Protein AF-A0A931QDJ2-F1 (afdb_monomer_lite)

Radius of gyration: 14.37 Å; chains: 1; bounding box: 33×17×47 Å

Sequence (115 aa):
MAILDPIYGTPTCVQLIPQVDRNFAEQLKLTPEQRSIGLLSVDNDDATYTAIDEATKMADVEVVYARSFYAGAKHTSGLLSGEIMAILAGPNPAEVRAGLAAAVDYIKTKAIWYS

Secondary structure (DSSP, 8-state):
--TT-EE---EEEEEEESS--HHHHHHTT--TT--EEEEEEES-HHHHHHHHHHHHHHSS-EEEEEEEPTT-GGG-SSTTTTTEEEEEEESSHHHHHHHHHHHHHHHHHTS-EE-

pLDDT: mean 97.72, std 2.24, range [78.31, 98.94]

Structure (mmCIF, N/CA/C/O backbone):
data_AF-A0A931QDJ2-F1
#
_entry.id   AF-A0A931QDJ2-F1
#
loop_
_atom_site.group_PDB
_atom_site.id
_atom_site.type_symbol
_atom_site.label_atom_id
_atom_site.label_alt_id
_atom_site.label_comp_id
_atom_site.label_asym_id
_atom_site.label_entity_id
_atom_site.label_seq_id
_atom_site.pdbx_PDB_ins_code
_atom_site.Cartn_x
_atom_site.Cartn_y
_atom_site.Cartn_z
_atom_site.occupancy
_atom_site.B_iso_or_equiv
_atom_site.auth_seq_id
_atom_site.auth_comp_id
_atom_site.auth_asym_id
_atom_site.auth_atom_id
_atom_site.pdbx_PDB_model_num
ATOM 1 N N . MET A 1 1 ? 17.115 -2.646 -22.908 1.00 78.31 1 MET A N 1
ATOM 2 C CA . MET A 1 1 ? 15.936 -1.829 -23.228 1.00 78.31 1 MET A CA 1
ATOM 3 C C . MET A 1 1 ? 16.228 -1.029 -24.472 1.00 78.31 1 MET A C 1
ATOM 5 O O . MET A 1 1 ? 17.298 -0.432 -24.554 1.00 78.31 1 MET A O 1
ATOM 9 N N . ALA A 1 2 ? 15.316 -1.079 -25.433 1.00 92.56 2 ALA A N 1
ATOM 10 C CA . ALA A 1 2 ? 15.190 -0.094 -26.492 1.00 92.56 2 ALA A CA 1
ATOM 11 C C . ALA A 1 2 ? 14.591 1.209 -25.930 1.00 92.56 2 ALA A C 1
ATOM 13 O O . ALA A 1 2 ? 14.213 1.277 -24.765 1.00 92.56 2 ALA A O 1
ATOM 14 N N . ILE A 1 3 ? 14.527 2.259 -26.746 1.00 94.88 3 ILE A N 1
ATOM 15 C CA . ILE A 1 3 ? 13.862 3.513 -26.366 1.00 94.88 3 ILE A CA 1
ATOM 16 C C . ILE A 1 3 ? 12.357 3.250 -26.242 1.00 94.88 3 ILE A C 1
ATOM 18 O O . ILE A 1 3 ? 11.768 2.670 -27.152 1.00 94.88 3 ILE A O 1
ATOM 22 N N . LEU A 1 4 ? 11.757 3.707 -25.142 1.00 95.25 4 LEU A N 1
ATOM 23 C CA . LEU A 1 4 ? 10.346 3.540 -24.798 1.00 95.25 4 LEU A CA 1
ATOM 24 C C . LEU A 1 4 ? 9.876 2.084 -24.633 1.00 95.25 4 LEU A C 1
ATOM 26 O O . LEU A 1 4 ? 8.691 1.798 -24.814 1.00 95.25 4 LEU A O 1
ATOM 30 N N . ASP A 1 5 ? 10.766 1.164 -24.251 1.00 97.06 5 ASP A N 1
ATOM 31 C CA . ASP A 1 5 ? 10.320 -0.149 -23.779 1.00 97.06 5 ASP A CA 1
ATOM 32 C C . ASP A 1 5 ? 9.535 0.030 -22.466 1.00 97.06 5 ASP A C 1
ATOM 34 O O . ASP A 1 5 ? 9.987 0.767 -21.582 1.00 97.06 5 ASP A O 1
ATOM 38 N N . PRO A 1 6 ? 8.376 -0.634 -22.304 1.00 96.31 6 PRO A N 1
ATOM 39 C CA . PRO A 1 6 ? 7.584 -0.521 -21.091 1.00 96.31 6 PRO A CA 1
ATOM 40 C C . PRO A 1 6 ? 8.299 -1.172 -19.903 1.00 96.31 6 PRO A C 1
ATOM 42 O O . PRO A 1 6 ? 8.823 -2.285 -19.985 1.00 96.31 6 PRO A O 1
ATOM 45 N N . ILE A 1 7 ? 8.255 -0.484 -18.770 1.00 96.00 7 ILE A N 1
ATOM 46 C CA . ILE A 1 7 ? 8.786 -0.909 -17.482 1.00 96.00 7 ILE A CA 1
ATOM 47 C C . ILE A 1 7 ? 7.598 -1.014 -16.529 1.00 96.00 7 ILE A C 1
ATOM 49 O O . ILE A 1 7 ? 7.010 -0.011 -16.117 1.00 96.00 7 ILE A O 1
ATOM 53 N N . TYR A 1 8 ? 7.228 -2.249 -16.212 1.00 96.38 8 TYR A N 1
ATOM 54 C CA . TYR A 1 8 ? 6.134 -2.558 -15.299 1.00 96.38 8 TYR A CA 1
ATOM 55 C C . TYR A 1 8 ? 6.642 -2.597 -13.862 1.00 96.38 8 TYR A C 1
ATOM 57 O O . TYR A 1 8 ? 7.711 -3.151 -13.607 1.00 96.38 8 TYR A O 1
ATOM 65 N N . GLY A 1 9 ? 5.851 -2.067 -12.930 1.00 97.06 9 GLY A N 1
ATOM 66 C CA . GLY A 1 9 ? 6.097 -2.285 -11.510 1.00 97.06 9 GLY A CA 1
ATOM 67 C C . GLY A 1 9 ? 5.742 -3.716 -11.097 1.00 97.06 9 GLY A C 1
ATOM 68 O O . GLY A 1 9 ? 4.761 -4.307 -11.561 1.00 97.06 9 GLY A O 1
ATOM 69 N N . THR A 1 10 ? 6.521 -4.266 -10.177 1.00 97.88 10 THR A N 1
ATOM 70 C CA . THR A 1 10 ? 6.343 -5.590 -9.591 1.00 97.88 10 THR A CA 1
ATOM 71 C C . THR A 1 10 ? 6.074 -5.450 -8.096 1.00 97.88 10 THR A C 1
ATOM 73 O O . THR A 1 10 ? 6.972 -5.085 -7.334 1.00 97.88 10 THR A O 1
ATOM 76 N N . PRO A 1 11 ? 4.857 -5.777 -7.627 1.00 98.19 11 PRO A N 1
ATOM 77 C CA . PRO A 1 11 ? 4.603 -5.938 -6.202 1.00 98.19 11 PRO A CA 1
ATOM 78 C C . PRO A 1 11 ? 5.487 -7.053 -5.636 1.00 98.19 11 PRO A C 1
ATOM 80 O O . PRO A 1 11 ? 5.405 -8.199 -6.085 1.00 98.19 11 PRO A O 1
ATOM 83 N N . THR A 1 12 ? 6.334 -6.720 -4.666 1.00 98.25 12 THR A N 1
ATOM 84 C CA . THR A 1 12 ? 7.292 -7.648 -4.050 1.00 98.25 12 THR A CA 1
ATOM 85 C C . 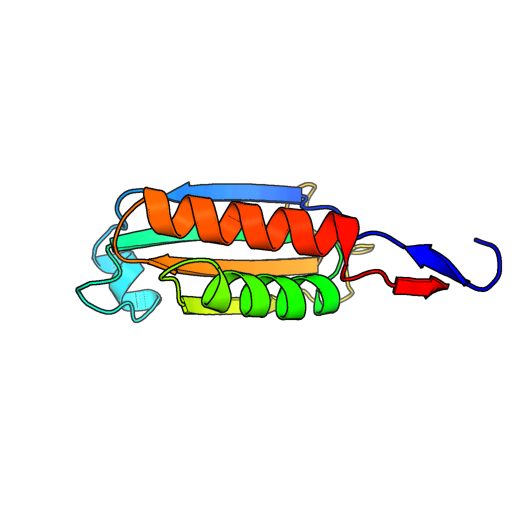THR A 1 12 ? 6.726 -8.290 -2.785 1.00 98.25 12 THR A C 1
ATOM 87 O O . THR A 1 12 ? 7.048 -9.439 -2.489 1.00 98.25 12 THR A O 1
ATOM 90 N N . CYS A 1 13 ? 5.829 -7.604 -2.070 1.00 98.44 13 CYS A N 1
ATOM 91 C CA . CYS A 1 13 ? 5.065 -8.159 -0.954 1.00 98.44 13 CYS A CA 1
ATOM 92 C C . CYS A 1 13 ? 3.667 -7.537 -0.877 1.00 98.44 13 CYS A C 1
ATOM 94 O O . CYS A 1 13 ? 3.494 -6.335 -1.078 1.00 98.44 13 CYS A O 1
ATOM 96 N N . VAL A 1 14 ? 2.673 -8.363 -0.542 1.00 98.62 14 VAL A N 1
ATOM 97 C CA . VAL A 1 14 ? 1.297 -7.940 -0.253 1.00 98.62 14 VAL A CA 1
ATOM 98 C C . VAL A 1 14 ? 0.827 -8.699 0.979 1.00 98.62 14 VAL A C 1
ATOM 100 O O . VAL A 1 14 ? 0.836 -9.930 0.975 1.00 98.62 14 VAL A O 1
ATOM 103 N N . GLN A 1 15 ? 0.416 -7.990 2.029 1.00 98.56 15 GLN A N 1
ATOM 104 C CA . GLN A 1 15 ? -0.047 -8.626 3.261 1.00 98.56 15 GLN A CA 1
ATOM 105 C C . GLN A 1 15 ? -1.232 -7.889 3.879 1.00 98.56 15 GLN A C 1
ATOM 107 O O . GLN A 1 15 ? -1.284 -6.665 3.886 1.00 98.56 15 GLN A O 1
ATOM 112 N N . LEU A 1 16 ? -2.173 -8.645 4.439 1.00 98.69 16 LEU A N 1
ATOM 113 C CA . LEU A 1 16 ? -3.350 -8.120 5.129 1.00 98.69 16 LEU A CA 1
ATOM 114 C C . LEU A 1 16 ? -3.255 -8.420 6.624 1.00 98.69 16 LEU A C 1
ATOM 116 O O . LEU A 1 16 ? -3.033 -9.565 7.016 1.00 98.69 16 LEU A O 1
ATOM 120 N N . ILE A 1 17 ? -3.509 -7.412 7.452 1.00 98.75 17 ILE A N 1
ATOM 121 C CA . ILE A 1 17 ? -3.714 -7.561 8.893 1.00 98.75 17 ILE A CA 1
ATOM 122 C C . ILE A 1 17 ? -5.198 -7.283 9.171 1.00 98.75 17 ILE A C 1
ATOM 124 O O . ILE A 1 17 ? -5.625 -6.127 9.113 1.00 98.75 17 ILE A O 1
ATOM 128 N N . PRO A 1 18 ? -6.008 -8.325 9.454 1.00 98.50 18 PRO A N 1
ATOM 129 C CA . PRO A 1 18 ? -7.450 -8.170 9.633 1.00 98.50 18 PRO A CA 1
ATOM 130 C C . PRO A 1 18 ? -7.828 -7.311 10.836 1.00 98.50 18 PRO A C 1
ATOM 132 O O . PRO A 1 18 ? -8.839 -6.617 10.798 1.00 98.50 18 PRO A O 1
ATOM 135 N N . GLN A 1 19 ? -7.031 -7.364 11.901 1.00 98.38 19 GLN A N 1
ATOM 136 C CA . GLN A 1 19 ? -7.232 -6.530 13.072 1.00 98.38 19 GLN A CA 1
ATOM 137 C C . GLN A 1 19 ? -5.889 -6.076 13.631 1.00 98.38 19 GLN A C 1
ATOM 139 O O . GLN A 1 19 ? -5.078 -6.900 14.053 1.00 98.38 19 GLN A O 1
ATOM 144 N N . VAL A 1 20 ? -5.666 -4.765 13.607 1.00 98.19 20 VAL A N 1
ATOM 145 C CA . VAL A 1 20 ? -4.425 -4.149 14.082 1.00 98.19 20 VAL A CA 1
ATOM 146 C C . VAL A 1 20 ? -4.401 -4.119 15.607 1.00 98.19 20 VAL A C 1
ATOM 148 O O . VAL A 1 20 ? -5.417 -3.863 16.257 1.00 98.19 20 VAL A O 1
ATOM 151 N N . ASP A 1 21 ? -3.232 -4.398 16.182 1.00 98.31 21 ASP A N 1
ATOM 152 C CA . ASP A 1 21 ? -3.004 -4.198 17.609 1.00 98.31 21 ASP A CA 1
ATOM 153 C C . ASP A 1 21 ? -3.152 -2.715 17.981 1.00 98.31 21 ASP A C 1
ATOM 155 O O . ASP A 1 21 ? -2.753 -1.831 17.223 1.00 98.31 21 ASP A O 1
ATOM 159 N N . ARG A 1 22 ? -3.699 -2.431 19.167 1.00 96.31 22 ARG A N 1
ATOM 160 C CA . ARG A 1 22 ? -4.011 -1.056 19.586 1.00 96.31 22 ARG A CA 1
ATOM 161 C C . ARG A 1 22 ? -2.776 -0.162 19.627 1.00 96.31 22 ARG A C 1
ATOM 163 O O . ARG A 1 22 ? -2.827 0.953 19.120 1.00 96.31 22 ARG A O 1
ATOM 170 N N . ASN A 1 23 ? -1.661 -0.668 20.152 1.00 98.06 23 ASN A N 1
ATOM 171 C CA . ASN A 1 23 ? -0.443 0.129 20.273 1.00 98.06 23 ASN A CA 1
ATOM 172 C C . ASN A 1 23 ? 0.115 0.473 18.889 1.00 98.06 23 ASN A C 1
ATOM 174 O O . ASN A 1 23 ? 0.628 1.569 18.680 1.00 98.06 23 ASN A O 1
ATOM 178 N N . PHE A 1 24 ? 0.007 -0.447 17.927 1.00 98.00 24 PHE A N 1
ATOM 179 C CA . PHE A 1 24 ? 0.471 -0.187 16.567 1.00 98.00 24 PHE A CA 1
ATOM 180 C C . PHE A 1 24 ? -0.468 0.755 15.801 1.00 98.00 24 PHE A C 1
ATOM 182 O O . PHE A 1 24 ? 0.008 1.640 15.090 1.00 98.00 24 PHE A O 1
ATOM 189 N N . ALA A 1 25 ? -1.784 0.631 16.001 1.00 98.31 25 ALA A N 1
ATOM 190 C CA . ALA A 1 25 ? -2.772 1.556 15.450 1.00 98.31 25 ALA A CA 1
ATOM 191 C C . ALA A 1 25 ? -2.527 3.005 15.914 1.00 98.31 25 ALA A C 1
ATOM 193 O O . ALA A 1 25 ? -2.586 3.927 15.103 1.00 98.31 25 ALA A O 1
ATOM 194 N N . GLU A 1 26 ? -2.166 3.206 17.186 1.00 97.88 26 GLU A N 1
ATOM 195 C CA . GLU A 1 26 ? -1.802 4.523 17.725 1.00 97.88 26 GLU A CA 1
ATOM 196 C C . GLU A 1 26 ? -0.557 5.114 17.045 1.00 97.88 26 GLU A C 1
ATOM 198 O O . GLU A 1 26 ? -0.549 6.294 16.695 1.00 97.88 26 GLU A O 1
ATOM 203 N N . GLN A 1 27 ? 0.480 4.303 16.796 1.00 98.12 27 GLN A N 1
ATOM 204 C CA . GLN A 1 27 ? 1.689 4.762 16.093 1.00 98.12 27 GLN A CA 1
ATOM 205 C C . GLN A 1 27 ? 1.399 5.174 14.644 1.00 98.12 27 GLN A C 1
ATOM 207 O O . GLN A 1 27 ? 1.974 6.143 14.147 1.00 98.12 27 GLN A O 1
ATOM 212 N N . LEU A 1 28 ? 0.488 4.458 13.982 1.00 97.94 28 LEU A N 1
ATOM 213 C CA . LEU A 1 28 ? 0.006 4.782 12.638 1.00 97.94 28 LEU A CA 1
ATOM 214 C C . LEU A 1 28 ? -1.053 5.896 12.626 1.00 97.94 28 LEU A C 1
ATOM 216 O O . LEU A 1 28 ? -1.438 6.341 11.549 1.00 97.94 28 LEU A O 1
ATOM 220 N N . LYS A 1 29 ? -1.491 6.371 13.802 1.00 98.25 29 LYS A N 1
ATOM 221 C CA . LYS A 1 29 ? -2.539 7.390 13.978 1.00 98.25 29 LYS A CA 1
ATOM 222 C C . LYS A 1 29 ? -3.859 7.012 13.298 1.00 98.25 29 LYS A C 1
ATOM 224 O O . LYS A 1 29 ? -4.528 7.875 12.734 1.00 98.25 29 LYS A O 1
ATOM 229 N N . LEU A 1 30 ? -4.215 5.729 13.353 1.00 98.50 30 LEU A N 1
ATOM 230 C CA . LEU A 1 30 ? -5.458 5.228 12.771 1.00 98.50 30 LEU A CA 1
ATOM 231 C C . LEU A 1 30 ? -6.675 5.805 13.499 1.00 98.50 30 LEU A C 1
ATOM 233 O O . LEU A 1 30 ? -6.651 6.008 14.718 1.00 98.50 30 LEU A O 1
ATOM 237 N N . THR A 1 31 ? -7.760 6.021 12.760 1.00 98.12 31 THR A N 1
ATOM 238 C CA . THR A 1 31 ? -9.060 6.325 13.367 1.00 98.12 31 THR A CA 1
ATOM 239 C C . THR A 1 31 ? -9.643 5.082 14.059 1.00 98.12 31 THR A C 1
ATOM 241 O O . THR A 1 31 ? -9.243 3.954 13.752 1.00 98.12 31 THR A O 1
ATOM 244 N N . PRO A 1 32 ? -10.607 5.233 14.988 1.00 97.06 32 PRO A N 1
ATOM 245 C CA . PRO A 1 32 ? -11.282 4.090 15.613 1.00 97.06 32 PRO A CA 1
ATOM 246 C C . PRO A 1 32 ? -11.960 3.141 14.613 1.00 97.06 32 PRO A C 1
ATOM 248 O O . PRO A 1 32 ? -12.104 1.945 14.884 1.00 97.06 32 PRO A O 1
ATOM 251 N N . GLU A 1 33 ? -12.379 3.668 13.464 1.00 97.44 33 GLU A N 1
ATOM 252 C CA . GLU A 1 33 ? -13.018 2.921 12.388 1.00 97.44 33 GLU A CA 1
ATOM 253 C C . GLU A 1 33 ? -11.997 2.102 11.590 1.00 97.44 33 GLU A C 1
ATOM 255 O O . GLU A 1 33 ? -12.326 1.004 11.158 1.00 97.44 33 GLU A O 1
ATOM 260 N N . GLN A 1 34 ? -10.751 2.565 11.453 1.00 98.44 34 GLN A N 1
ATOM 261 C CA . GLN A 1 34 ? -9.673 1.911 10.702 1.00 98.44 34 GLN A CA 1
ATOM 262 C C . GLN A 1 34 ? -9.085 0.702 11.449 1.00 98.44 34 GLN A C 1
ATOM 264 O O . GLN A 1 34 ? -8.024 0.754 12.072 1.00 98.44 34 GLN A O 1
ATOM 269 N N . ARG A 1 35 ? -9.789 -0.431 11.386 1.00 98.12 35 ARG A N 1
ATOM 270 C CA . ARG A 1 35 ? -9.440 -1.647 12.142 1.00 98.12 35 ARG A CA 1
ATOM 271 C C . ARG A 1 35 ? -8.518 -2.605 11.401 1.00 98.12 35 ARG A C 1
ATOM 273 O O . ARG A 1 35 ? -7.844 -3.407 12.053 1.00 98.12 35 ARG A O 1
ATOM 280 N N . SER A 1 36 ? -8.505 -2.556 10.074 1.00 98.88 36 SER A N 1
ATOM 281 C CA . SER A 1 36 ? -7.716 -3.443 9.218 1.00 98.88 36 SER A CA 1
ATOM 282 C C . SER A 1 36 ? -6.695 -2.634 8.426 1.00 98.88 36 SER A C 1
ATOM 284 O O . SER A 1 36 ? -6.992 -1.514 8.015 1.00 98.88 36 SER A O 1
ATOM 286 N N . ILE A 1 37 ? -5.518 -3.212 8.167 1.00 98.88 37 ILE A N 1
ATOM 287 C CA . ILE A 1 37 ? -4.502 -2.586 7.306 1.00 98.88 37 ILE A CA 1
ATOM 288 C C . ILE A 1 37 ? -3.943 -3.548 6.265 1.00 98.88 37 ILE A C 1
ATOM 290 O O . ILE A 1 37 ? -3.869 -4.760 6.482 1.00 98.88 37 ILE A O 1
ATOM 294 N N . GLY A 1 38 ? -3.545 -2.986 5.131 1.00 98.88 38 GLY A N 1
ATOM 295 C CA . GLY A 1 38 ? -2.936 -3.668 4.004 1.00 98.88 38 GLY A CA 1
ATOM 296 C C . GLY A 1 38 ? -1.547 -3.112 3.754 1.00 98.88 38 GLY A C 1
ATOM 297 O O . GLY A 1 38 ? -1.392 -1.910 3.582 1.00 98.88 38 GLY A O 1
ATOM 298 N N . LEU A 1 39 ? -0.551 -3.986 3.740 1.00 98.81 39 LEU A N 1
ATOM 299 C CA . LEU A 1 39 ? 0.852 -3.680 3.496 1.00 98.81 39 LEU A CA 1
ATOM 300 C C . LEU A 1 39 ? 1.175 -4.004 2.038 1.00 98.81 39 LEU A C 1
ATOM 302 O O . LEU A 1 39 ? 0.869 -5.107 1.573 1.00 98.81 39 LEU A O 1
ATOM 306 N N . LEU A 1 40 ? 1.820 -3.071 1.346 1.00 98.75 40 LEU A N 1
ATOM 307 C CA . LEU A 1 40 ? 2.247 -3.223 -0.041 1.00 98.75 40 LEU A CA 1
ATOM 308 C C . LEU A 1 40 ? 3.679 -2.709 -0.198 1.00 98.75 40 LEU A C 1
ATOM 310 O O . LEU A 1 40 ? 3.974 -1.579 0.189 1.00 98.75 40 LEU A O 1
ATOM 314 N N . SER A 1 41 ? 4.550 -3.519 -0.790 1.00 98.69 41 SER A N 1
ATOM 315 C CA . SER A 1 41 ? 5.867 -3.087 -1.262 1.00 98.69 41 SER A CA 1
ATOM 316 C C . SER A 1 41 ? 6.058 -3.424 -2.735 1.00 98.69 41 SER A C 1
ATOM 318 O O . SER A 1 41 ? 5.512 -4.409 -3.242 1.00 98.69 41 SER A O 1
ATOM 320 N N . VAL A 1 42 ? 6.786 -2.559 -3.440 1.00 98.56 42 VAL A N 1
ATOM 321 C CA . VAL A 1 42 ? 6.886 -2.559 -4.909 1.00 98.56 42 VAL A CA 1
ATOM 322 C C . VAL A 1 42 ? 8.267 -2.045 -5.315 1.00 98.56 42 VAL A C 1
ATOM 324 O O . VAL A 1 42 ? 8.896 -1.289 -4.577 1.00 98.56 42 VAL A O 1
ATOM 327 N N . ASP A 1 43 ? 8.754 -2.464 -6.476 1.00 98.12 43 ASP A N 1
ATOM 328 C CA . ASP A 1 43 ? 10.017 -2.020 -7.085 1.00 98.12 43 ASP A CA 1
ATOM 329 C C . ASP A 1 43 ? 9.916 -0.717 -7.907 1.00 98.12 43 ASP A C 1
ATOM 331 O O . ASP A 1 43 ? 10.887 -0.349 -8.564 1.00 98.12 43 ASP A O 1
ATOM 335 N N . ASN A 1 44 ? 8.768 -0.031 -7.864 1.00 98.06 44 ASN A N 1
ATOM 336 C CA . ASN A 1 44 ? 8.545 1.267 -8.496 1.00 98.06 44 ASN A CA 1
ATOM 337 C C . ASN A 1 44 ? 7.702 2.163 -7.578 1.00 98.06 44 ASN A C 1
ATOM 339 O O . ASN A 1 44 ? 6.533 1.858 -7.312 1.00 98.06 44 ASN A O 1
ATOM 343 N N . ASP A 1 45 ? 8.279 3.246 -7.070 1.00 98.12 45 ASP A N 1
ATOM 344 C CA . ASP A 1 45 ? 7.628 4.089 -6.068 1.00 98.12 45 ASP A CA 1
ATOM 345 C C . ASP A 1 45 ? 6.527 5.000 -6.629 1.00 98.12 45 ASP A C 1
ATOM 347 O O . ASP A 1 45 ? 5.396 4.958 -6.140 1.00 98.12 45 ASP A O 1
ATOM 351 N N . ASP A 1 46 ? 6.792 5.748 -7.695 1.00 98.25 46 ASP A N 1
ATOM 352 C CA . ASP A 1 46 ? 5.817 6.643 -8.335 1.00 98.25 46 ASP A CA 1
ATOM 353 C C . ASP A 1 46 ? 4.592 5.897 -8.891 1.00 98.25 46 ASP A C 1
ATOM 355 O O . ASP A 1 46 ? 3.444 6.348 -8.751 1.00 98.25 46 ASP A O 1
ATOM 359 N N . ALA A 1 47 ? 4.803 4.706 -9.463 1.00 98.12 47 ALA A N 1
ATOM 360 C CA . ALA A 1 47 ? 3.701 3.838 -9.870 1.00 98.12 47 ALA A CA 1
ATOM 361 C C . ALA A 1 47 ? 2.849 3.419 -8.666 1.00 98.12 47 ALA A C 1
ATOM 363 O O . ALA A 1 47 ? 1.621 3.367 -8.759 1.00 98.12 47 ALA A O 1
ATOM 364 N N . THR A 1 48 ? 3.488 3.173 -7.522 1.00 98.62 48 THR A N 1
ATOM 365 C CA . THR A 1 48 ? 2.801 2.789 -6.288 1.00 98.62 48 THR A CA 1
ATOM 366 C C . THR A 1 48 ? 2.013 3.946 -5.697 1.00 98.62 48 THR A C 1
ATOM 368 O O . THR A 1 48 ? 0.864 3.7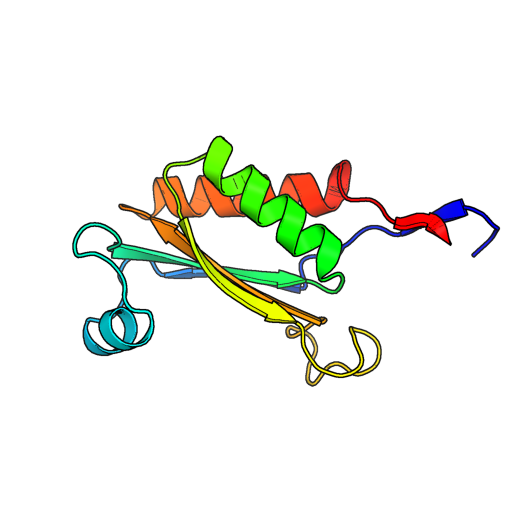24 -5.333 1.00 98.62 48 THR A O 1
ATOM 371 N N . TYR A 1 49 ? 2.553 5.172 -5.648 1.00 98.69 49 TYR A N 1
ATOM 372 C CA . TYR A 1 49 ? 1.803 6.347 -5.178 1.00 98.69 49 TYR A CA 1
ATOM 373 C C . TYR A 1 49 ? 0.524 6.565 -5.994 1.00 98.69 49 TYR A C 1
ATOM 375 O O . TYR A 1 49 ? -0.543 6.795 -5.428 1.00 98.69 49 TYR A O 1
ATOM 383 N N . THR A 1 50 ? 0.610 6.420 -7.318 1.00 98.56 50 THR A N 1
ATOM 384 C CA . THR A 1 50 ? -0.565 6.540 -8.194 1.00 98.56 50 THR A CA 1
ATOM 385 C C . THR A 1 50 ? -1.561 5.400 -7.960 1.00 98.56 50 THR A C 1
ATOM 387 O O . THR A 1 50 ? -2.770 5.608 -7.935 1.00 98.56 50 THR A O 1
ATOM 390 N N . ALA A 1 51 ? -1.067 4.180 -7.758 1.00 98.75 51 ALA A N 1
ATOM 391 C CA . ALA A 1 51 ? -1.909 3.009 -7.551 1.00 98.75 51 ALA A CA 1
ATOM 392 C C . ALA A 1 51 ? -2.628 2.993 -6.195 1.00 98.75 51 ALA A C 1
ATOM 394 O O . ALA A 1 51 ? -3.759 2.520 -6.104 1.00 98.75 51 ALA A O 1
ATOM 395 N N . ILE A 1 52 ? -1.993 3.494 -5.136 1.00 98.75 52 ILE A N 1
ATOM 396 C CA . ILE A 1 52 ? -2.635 3.598 -3.821 1.00 98.75 52 ILE A CA 1
ATOM 397 C C . ILE A 1 52 ? -3.620 4.768 -3.763 1.00 98.75 52 ILE A C 1
ATOM 399 O O . ILE A 1 52 ? -4.607 4.653 -3.047 1.00 98.75 52 ILE A O 1
ATOM 403 N N . ASP A 1 53 ? -3.423 5.832 -4.553 1.00 98.81 53 ASP A N 1
ATOM 404 C CA . ASP A 1 53 ? -4.476 6.826 -4.814 1.00 98.81 53 ASP A CA 1
ATOM 405 C C . ASP A 1 53 ? -5.671 6.177 -5.524 1.00 98.81 53 ASP A C 1
ATOM 407 O O . ASP A 1 53 ? -6.810 6.333 -5.084 1.00 98.81 53 ASP A O 1
ATOM 411 N N . GLU A 1 54 ? -5.419 5.365 -6.561 1.00 98.81 54 GLU A N 1
ATOM 412 C CA . GLU A 1 54 ? -6.472 4.597 -7.230 1.00 98.81 54 GLU A CA 1
ATOM 413 C C . GLU A 1 54 ? -7.259 3.725 -6.250 1.00 98.81 54 GLU A C 1
ATOM 415 O O . GLU A 1 54 ? -8.489 3.738 -6.263 1.00 98.81 54 GLU A O 1
ATOM 420 N N . ALA A 1 55 ? -6.567 3.035 -5.343 1.00 98.88 55 ALA A N 1
ATOM 421 C CA . ALA A 1 55 ? -7.204 2.202 -4.331 1.00 98.88 55 ALA A CA 1
ATOM 422 C C . ALA A 1 55 ? -8.236 2.965 -3.479 1.00 98.88 55 ALA A C 1
ATOM 424 O O . ALA A 1 55 ? -9.293 2.402 -3.203 1.00 98.88 55 ALA A O 1
ATOM 425 N N . THR A 1 56 ? -7.986 4.237 -3.134 1.00 98.81 56 THR A N 1
ATOM 426 C CA . THR A 1 56 ? -8.931 5.065 -2.346 1.00 98.81 56 THR A CA 1
ATOM 427 C C . THR A 1 56 ? -10.231 5.400 -3.083 1.00 98.81 56 THR A C 1
ATOM 429 O O . THR A 1 56 ? -11.228 5.754 -2.461 1.00 98.81 56 THR A O 1
ATOM 432 N N . LYS A 1 57 ? -10.249 5.281 -4.416 1.00 98.75 57 LYS A N 1
ATOM 433 C CA . LYS A 1 57 ? -11.457 5.468 -5.240 1.00 98.75 57 LYS A CA 1
ATOM 434 C C . LYS A 1 57 ? -12.221 4.162 -5.444 1.00 98.75 57 LYS A C 1
ATOM 436 O O . LYS A 1 57 ? -13.410 4.190 -5.753 1.00 98.75 57 LYS A O 1
ATOM 441 N N . MET A 1 58 ? -11.537 3.029 -5.295 1.00 98.69 58 MET A N 1
ATOM 442 C CA . MET A 1 58 ? -12.071 1.698 -5.592 1.00 98.69 58 MET A CA 1
ATOM 443 C C . MET A 1 58 ? -12.551 0.939 -4.351 1.00 98.69 58 MET A C 1
ATOM 445 O O . MET A 1 58 ? -13.292 -0.034 -4.495 1.00 98.69 58 MET A O 1
ATOM 449 N N . ALA A 1 59 ? -12.135 1.359 -3.156 1.00 98.75 59 ALA A N 1
ATOM 450 C CA . ALA A 1 59 ? -12.519 0.768 -1.879 1.00 98.75 59 ALA A CA 1
ATOM 451 C C . ALA A 1 59 ? -12.549 1.831 -0.771 1.00 98.75 59 ALA A C 1
ATOM 453 O O . ALA A 1 59 ? -11.908 2.874 -0.895 1.00 98.75 59 ALA A O 1
ATOM 454 N N . ASP A 1 60 ? -13.251 1.543 0.326 1.00 98.69 60 ASP A N 1
ATOM 455 C CA . ASP A 1 60 ? -13.290 2.388 1.525 1.00 98.69 60 ASP A CA 1
ATOM 456 C C . ASP A 1 60 ? -11.986 2.232 2.327 1.00 98.69 60 ASP A C 1
ATOM 458 O O . ASP A 1 60 ? -11.898 1.506 3.325 1.00 98.69 60 ASP A O 1
ATOM 462 N N . VAL A 1 61 ? -10.920 2.839 1.802 1.00 98.88 61 VAL A N 1
ATOM 463 C CA . VAL A 1 61 ? -9.569 2.798 2.364 1.00 98.88 61 VAL A CA 1
ATOM 464 C C . VAL A 1 61 ? -8.884 4.156 2.275 1.00 98.88 61 VAL A C 1
ATOM 466 O O . VAL A 1 61 ? -9.077 4.915 1.329 1.00 98.88 61 VAL A O 1
ATOM 469 N N . GLU A 1 62 ? -7.992 4.418 3.223 1.00 98.81 62 GLU A N 1
ATOM 470 C CA . GLU A 1 62 ? -7.111 5.584 3.224 1.00 98.81 62 GLU A CA 1
ATOM 471 C C . GLU A 1 62 ? -5.642 5.159 3.235 1.00 98.81 62 GLU A C 1
ATOM 473 O O . GLU A 1 62 ? -5.270 4.124 3.795 1.00 98.81 62 GLU A O 1
ATOM 478 N N . VAL A 1 63 ? -4.780 5.985 2.642 1.00 98.81 63 VAL A N 1
ATOM 479 C CA . VAL A 1 63 ? -3.326 5.801 2.704 1.00 98.81 63 VAL A CA 1
ATOM 480 C C . VAL A 1 63 ? -2.809 6.379 4.020 1.00 98.81 63 VAL A C 1
ATOM 482 O O . VAL A 1 63 ? -2.718 7.594 4.180 1.00 98.81 63 VAL A O 1
ATOM 485 N N . VAL A 1 64 ? -2.423 5.514 4.956 1.00 98.69 64 VAL A N 1
ATOM 486 C CA . VAL A 1 64 ? -1.938 5.926 6.291 1.00 98.69 64 VAL A CA 1
ATOM 487 C C . VAL A 1 64 ? -0.413 5.975 6.386 1.00 98.69 64 VAL A C 1
ATOM 489 O O . VAL A 1 64 ? 0.151 6.585 7.293 1.00 98.69 64 VAL A O 1
ATOM 492 N N . TYR A 1 65 ? 0.281 5.359 5.429 1.00 98.75 65 TYR A N 1
ATOM 493 C CA . TYR A 1 65 ? 1.730 5.444 5.291 1.00 98.75 65 TYR A CA 1
ATOM 494 C C . TYR A 1 65 ? 2.131 5.202 3.839 1.00 98.75 65 TYR A C 1
ATOM 496 O O . TYR A 1 65 ? 1.635 4.271 3.213 1.00 98.75 65 TYR A O 1
ATOM 504 N N . ALA A 1 66 ? 3.056 6.002 3.315 1.00 98.50 66 ALA A N 1
ATOM 505 C CA . ALA A 1 66 ? 3.711 5.741 2.038 1.00 98.50 66 ALA A CA 1
ATOM 506 C C . ALA A 1 66 ? 5.083 6.426 2.020 1.00 98.50 66 ALA A C 1
ATOM 508 O O . ALA A 1 66 ? 5.185 7.647 2.205 1.00 98.50 66 ALA A O 1
ATOM 509 N N . ARG A 1 67 ? 6.148 5.631 1.879 1.00 98.56 67 ARG A N 1
ATOM 510 C CA . ARG A 1 67 ? 7.532 6.119 1.860 1.00 98.56 67 ARG A CA 1
ATOM 511 C C . ARG A 1 67 ? 8.396 5.293 0.920 1.00 98.56 67 ARG A C 1
ATOM 513 O O . ARG A 1 67 ? 8.476 4.072 1.064 1.00 98.56 67 ARG A O 1
ATOM 520 N N . SER A 1 68 ? 9.090 5.993 0.031 1.00 98.44 68 SER A N 1
ATOM 521 C CA . SER A 1 68 ? 10.150 5.433 -0.801 1.00 98.44 68 SER A CA 1
ATOM 522 C C . SER A 1 68 ? 11.398 5.113 0.029 1.00 98.44 68 SER A C 1
ATOM 524 O O . SER A 1 68 ? 11.641 5.697 1.092 1.00 98.44 68 SER A O 1
ATOM 526 N N . PHE A 1 69 ? 12.212 4.194 -0.471 1.00 98.19 69 PHE A N 1
ATOM 527 C CA . PHE A 1 69 ? 13.488 3.792 0.099 1.00 98.19 69 PHE A CA 1
ATOM 528 C C . PHE A 1 69 ? 14.646 4.469 -0.629 1.00 98.19 69 PHE A C 1
ATOM 530 O O . PHE A 1 69 ? 14.595 4.754 -1.824 1.00 98.19 69 PHE A O 1
ATOM 537 N N . TYR A 1 70 ? 15.724 4.728 0.106 1.00 97.81 70 TYR A N 1
ATOM 538 C CA . TYR A 1 70 ? 16.899 5.376 -0.460 1.00 97.81 70 TYR A CA 1
ATOM 539 C C . TYR A 1 70 ? 17.550 4.516 -1.549 1.00 97.81 70 TYR A C 1
ATOM 541 O O . TYR A 1 70 ? 17.726 3.314 -1.377 1.00 97.81 70 TYR A O 1
ATOM 549 N N . ALA A 1 71 ? 17.965 5.181 -2.630 1.00 97.56 71 ALA A N 1
ATOM 550 C CA . ALA A 1 71 ? 18.676 4.611 -3.776 1.00 97.56 71 ALA A CA 1
ATOM 551 C C . ALA A 1 71 ? 17.878 3.633 -4.669 1.00 97.56 71 ALA A C 1
ATOM 553 O O . ALA A 1 71 ? 18.451 3.073 -5.599 1.00 97.56 71 ALA A O 1
ATOM 554 N N . GLY A 1 72 ? 16.566 3.482 -4.476 1.00 96.31 72 GLY A N 1
ATOM 555 C CA . GLY A 1 72 ? 15.710 2.747 -5.414 1.00 96.31 72 GLY A CA 1
ATOM 556 C C . GLY A 1 72 ? 15.923 1.224 -5.436 1.00 96.31 72 GLY A C 1
ATOM 557 O O . GLY A 1 72 ? 16.728 0.654 -4.694 1.00 96.31 72 GLY A O 1
ATOM 558 N N . ALA A 1 73 ? 15.200 0.536 -6.318 1.00 96.44 73 ALA A N 1
ATOM 559 C CA . ALA A 1 73 ? 14.976 -0.910 -6.245 1.00 96.44 73 ALA A CA 1
ATOM 560 C C . ALA A 1 73 ? 16.230 -1.738 -6.551 1.00 96.44 73 ALA A C 1
ATOM 562 O O . ALA A 1 73 ? 16.359 -2.879 -6.107 1.00 96.44 73 ALA A O 1
ATOM 563 N N . LYS A 1 74 ? 17.204 -1.148 -7.255 1.00 95.50 74 LYS A N 1
ATOM 564 C CA . LYS A 1 74 ? 18.514 -1.770 -7.520 1.00 95.50 74 LYS A CA 1
ATOM 565 C C . LYS A 1 74 ? 19.408 -1.846 -6.278 1.00 95.50 74 LYS A C 1
ATOM 567 O O . LYS A 1 74 ? 20.390 -2.584 -6.292 1.00 95.50 74 LYS A O 1
ATOM 572 N N . HIS A 1 75 ? 19.072 -1.111 -5.218 1.00 96.88 75 HIS A N 1
ATOM 573 C CA . HIS A 1 75 ? 19.822 -1.040 -3.962 1.00 96.88 75 HIS A CA 1
ATOM 574 C C . HIS A 1 75 ? 18.975 -1.493 -2.764 1.00 96.88 75 HIS A C 1
ATOM 576 O O . HIS A 1 75 ? 19.125 -1.009 -1.644 1.00 96.88 75 HIS A O 1
ATOM 582 N N . THR A 1 76 ? 18.075 -2.443 -3.013 1.00 95.50 76 THR A N 1
ATOM 583 C CA . THR A 1 76 ? 17.114 -2.928 -2.027 1.00 95.50 76 THR A CA 1
ATOM 584 C C . THR A 1 76 ? 17.773 -3.661 -0.849 1.00 95.50 76 THR A C 1
ATOM 586 O O . THR A 1 76 ? 18.756 -4.387 -1.008 1.00 95.50 76 THR A O 1
ATOM 589 N N . SER A 1 77 ? 17.209 -3.503 0.353 1.00 93.88 77 SER A N 1
ATOM 590 C CA . SER A 1 77 ? 17.696 -4.146 1.586 1.00 93.88 77 SER A CA 1
ATOM 591 C C . SER A 1 77 ? 17.334 -5.633 1.698 1.00 93.88 77 SER A C 1
ATOM 593 O O . SER A 1 77 ? 17.836 -6.325 2.583 1.00 93.88 77 SER A O 1
ATOM 595 N N . GLY A 1 78 ? 16.468 -6.137 0.817 1.00 94.56 78 GLY A N 1
ATOM 596 C CA . GLY A 1 78 ? 16.048 -7.532 0.787 1.00 94.56 78 GLY A CA 1
ATOM 597 C C . GLY A 1 78 ? 15.019 -7.804 -0.308 1.00 94.56 78 GLY A C 1
ATOM 598 O O . GLY A 1 78 ? 14.452 -6.884 -0.889 1.00 94.56 78 GLY A O 1
ATOM 599 N N . LEU A 1 79 ? 14.749 -9.087 -0.563 1.00 95.31 79 LEU A N 1
ATOM 600 C CA . LEU A 1 79 ? 13.907 -9.538 -1.683 1.00 95.31 79 LEU A CA 1
ATOM 601 C C . LEU A 1 79 ? 12.480 -8.963 -1.681 1.00 95.31 79 LEU A C 1
ATOM 603 O O . LEU A 1 79 ? 11.868 -8.854 -2.736 1.00 95.31 79 LEU A O 1
ATOM 607 N N . LEU A 1 80 ? 11.951 -8.614 -0.506 1.00 97.38 80 LEU A N 1
ATOM 608 C CA . LEU A 1 80 ? 10.576 -8.133 -0.331 1.00 97.38 80 LEU A CA 1
ATOM 609 C C . LEU A 1 80 ? 10.477 -6.612 -0.186 1.00 97.38 80 LEU A C 1
ATOM 611 O O . LEU A 1 80 ? 9.373 -6.088 -0.090 1.00 97.38 80 LEU A O 1
ATOM 615 N N . SER A 1 81 ? 11.600 -5.898 -0.121 1.00 96.31 81 SER A N 1
ATOM 616 C CA . SER A 1 81 ? 11.576 -4.460 0.146 1.00 96.31 81 SER A CA 1
ATOM 617 C C . SER A 1 81 ? 11.183 -3.674 -1.109 1.00 96.31 81 SER A C 1
ATOM 619 O O . SER A 1 81 ? 10.368 -2.764 -1.022 1.00 96.31 81 SER A O 1
ATOM 621 N N . GLY A 1 82 ? 11.716 -4.024 -2.285 1.00 97.19 82 GLY A N 1
ATOM 622 C CA . GLY A 1 82 ? 11.563 -3.172 -3.470 1.00 97.19 82 GLY A CA 1
ATOM 623 C C . GLY A 1 82 ? 12.194 -1.797 -3.222 1.00 97.19 82 GLY A C 1
ATOM 624 O O . GLY A 1 82 ? 13.317 -1.733 -2.709 1.00 97.19 82 GLY A O 1
ATOM 625 N N . GLU A 1 83 ? 11.468 -0.724 -3.536 1.00 98.25 83 GLU A N 1
ATOM 626 C CA . GLU A 1 83 ? 11.866 0.668 -3.279 1.00 98.25 83 GLU A CA 1
ATOM 627 C C . GLU A 1 83 ? 10.797 1.544 -2.620 1.00 98.25 83 GLU A C 1
ATOM 629 O O . GLU A 1 83 ? 11.023 2.734 -2.433 1.00 98.25 83 GLU A O 1
ATOM 634 N N . ILE A 1 84 ? 9.655 0.983 -2.232 1.00 98.56 84 ILE A N 1
ATOM 635 C CA . ILE A 1 84 ? 8.607 1.700 -1.501 1.00 98.56 84 ILE A CA 1
ATOM 636 C C . ILE A 1 84 ? 7.843 0.745 -0.592 1.00 98.56 84 ILE A C 1
ATOM 638 O O . ILE A 1 84 ? 7.651 -0.427 -0.920 1.00 98.56 84 ILE A O 1
ATOM 642 N N . MET A 1 85 ? 7.355 1.273 0.530 1.00 98.44 85 MET A N 1
ATOM 643 C CA . MET A 1 85 ? 6.311 0.644 1.331 1.00 98.44 85 MET A CA 1
ATOM 644 C C . MET A 1 85 ? 5.118 1.584 1.485 1.00 98.44 85 MET A C 1
ATOM 646 O O . MET A 1 85 ? 5.279 2.748 1.862 1.00 98.44 85 MET A O 1
ATOM 650 N N . ALA A 1 86 ? 3.925 1.045 1.249 1.00 98.81 86 ALA A N 1
ATOM 651 C CA . ALA A 1 86 ? 2.648 1.699 1.469 1.00 98.81 86 ALA A CA 1
ATOM 652 C C . ALA A 1 86 ? 1.763 0.882 2.421 1.00 98.81 86 ALA A C 1
ATOM 654 O O . ALA A 1 86 ? 1.827 -0.350 2.460 1.00 98.81 86 ALA A O 1
ATOM 655 N N . ILE A 1 87 ? 0.935 1.588 3.191 1.00 98.88 87 ILE A N 1
ATOM 656 C CA . ILE A 1 87 ? -0.055 1.016 4.098 1.00 98.88 87 ILE A CA 1
ATOM 657 C C . ILE A 1 87 ? -1.410 1.655 3.811 1.00 98.88 87 ILE A C 1
ATOM 659 O O . ILE A 1 87 ? -1.570 2.870 3.944 1.00 98.88 87 ILE A O 1
ATOM 663 N N . LEU A 1 88 ? -2.376 0.815 3.447 1.00 98.94 88 LEU A N 1
ATOM 664 C CA . LEU A 1 88 ? -3.791 1.165 3.343 1.00 98.94 88 LEU A CA 1
ATOM 665 C C . LEU A 1 88 ? -4.494 0.789 4.645 1.00 98.94 88 LEU A C 1
ATOM 667 O O . LEU A 1 88 ? -4.256 -0.304 5.155 1.00 98.94 88 LEU A O 1
ATOM 671 N N . ALA A 1 89 ? -5.371 1.639 5.165 1.00 98.88 89 ALA A N 1
ATOM 672 C CA . ALA A 1 89 ? -6.221 1.332 6.311 1.00 98.88 89 ALA A CA 1
ATOM 673 C C . ALA A 1 89 ? -7.693 1.415 5.917 1.00 98.88 89 ALA A C 1
ATOM 675 O O . ALA A 1 89 ? -8.073 2.289 5.148 1.00 98.88 89 ALA A O 1
ATOM 676 N N . GLY A 1 90 ? -8.518 0.517 6.449 1.00 98.81 90 GLY A N 1
ATOM 677 C CA . GLY A 1 90 ? -9.950 0.479 6.160 1.00 98.81 90 GLY A CA 1
ATOM 678 C C . GLY A 1 90 ? -10.756 -0.125 7.308 1.00 98.81 90 GLY A C 1
ATOM 679 O O . GLY A 1 90 ? -10.181 -0.644 8.278 1.00 98.81 90 GLY A O 1
ATOM 680 N N . PRO A 1 91 ? -12.095 -0.088 7.218 1.00 98.62 91 PRO A N 1
ATOM 681 C CA . PRO A 1 91 ? -12.965 -0.468 8.323 1.00 98.62 91 PRO A CA 1
ATOM 682 C C . PRO A 1 91 ? -12.983 -1.968 8.606 1.00 98.62 91 PRO A C 1
ATOM 684 O O . PRO A 1 91 ? -13.292 -2.409 9.716 1.00 98.62 91 PRO A O 1
ATOM 687 N N . ASN A 1 92 ? -12.679 -2.774 7.590 1.00 98.69 92 ASN A N 1
ATOM 688 C CA . ASN A 1 92 ? -12.729 -4.221 7.669 1.00 98.69 92 ASN A CA 1
ATOM 689 C C . ASN A 1 92 ? -11.772 -4.876 6.648 1.00 98.69 92 ASN A C 1
ATOM 691 O O . ASN A 1 92 ? -11.282 -4.217 5.726 1.00 98.69 92 ASN A O 1
ATOM 695 N N . PRO A 1 93 ? -11.522 -6.194 6.765 1.00 98.75 93 PRO A N 1
ATOM 696 C CA . PRO A 1 93 ? -10.565 -6.880 5.901 1.00 98.75 93 PRO A CA 1
ATOM 697 C C . PRO A 1 93 ? -10.997 -6.975 4.429 1.00 98.75 93 PRO A C 1
ATOM 699 O O . PRO A 1 93 ? -10.154 -7.260 3.580 1.00 98.75 93 PRO A O 1
ATOM 702 N N . ALA A 1 94 ? -12.288 -6.809 4.120 1.00 98.75 94 ALA A N 1
ATOM 703 C CA . ALA A 1 94 ? -12.794 -6.878 2.751 1.00 98.75 94 ALA A CA 1
ATOM 704 C C . ALA A 1 94 ? -12.442 -5.604 1.973 1.00 98.75 94 ALA A C 1
ATOM 706 O O . ALA A 1 94 ? -11.867 -5.718 0.893 1.00 98.75 94 ALA A O 1
ATOM 707 N N . GLU A 1 95 ? -12.674 -4.427 2.560 1.00 98.81 95 GLU A N 1
ATOM 708 C CA . GLU A 1 95 ? -12.312 -3.136 1.953 1.00 98.81 95 GLU A CA 1
ATOM 709 C C . GLU A 1 95 ? -10.806 -3.032 1.714 1.00 98.81 95 GLU A C 1
ATOM 711 O O . GLU A 1 95 ? -10.352 -2.749 0.609 1.00 98.81 95 GLU A O 1
ATOM 716 N N . VAL A 1 96 ? -10.000 -3.400 2.712 1.00 98.88 96 VAL A N 1
ATOM 717 C CA . VAL A 1 96 ? -8.539 -3.396 2.565 1.00 98.88 96 VAL A CA 1
ATOM 718 C C . VAL A 1 96 ? -8.069 -4.364 1.477 1.00 98.88 96 VAL A C 1
ATOM 720 O O . VAL A 1 96 ? -7.158 -4.047 0.713 1.00 98.88 96 VAL A O 1
ATOM 723 N N . ARG A 1 97 ? -8.687 -5.546 1.365 1.00 98.88 97 ARG A N 1
ATOM 724 C CA . ARG A 1 97 ? -8.369 -6.497 0.291 1.00 98.88 97 ARG A CA 1
ATOM 725 C C . ARG A 1 97 ? -8.736 -5.936 -1.082 1.00 98.88 97 ARG A C 1
ATOM 727 O O . ARG A 1 97 ? -7.963 -6.131 -2.015 1.00 98.88 97 ARG A O 1
ATOM 734 N N . ALA A 1 98 ? -9.884 -5.270 -1.200 1.00 98.88 98 ALA A N 1
ATOM 735 C CA . ALA A 1 98 ? -10.309 -4.620 -2.434 1.00 98.88 98 ALA A CA 1
ATOM 736 C C . ALA A 1 98 ? -9.337 -3.496 -2.831 1.00 98.88 98 ALA A C 1
ATOM 738 O O . ALA A 1 98 ? -8.865 -3.482 -3.966 1.00 98.88 98 ALA A O 1
ATOM 739 N N . GLY A 1 99 ? -8.935 -2.646 -1.881 1.00 98.88 99 GLY A N 1
ATOM 740 C CA . GLY A 1 99 ? -7.935 -1.599 -2.100 1.00 98.88 99 GLY A CA 1
ATOM 741 C C . GLY A 1 99 ? -6.571 -2.152 -2.532 1.00 98.88 99 GLY A C 1
ATOM 742 O O . GLY A 1 99 ? -6.003 -1.698 -3.523 1.00 98.88 99 GLY A O 1
ATOM 743 N N . LEU A 1 100 ? -6.062 -3.193 -1.858 1.00 98.88 100 LEU A N 1
ATOM 744 C CA . LEU A 1 100 ? -4.814 -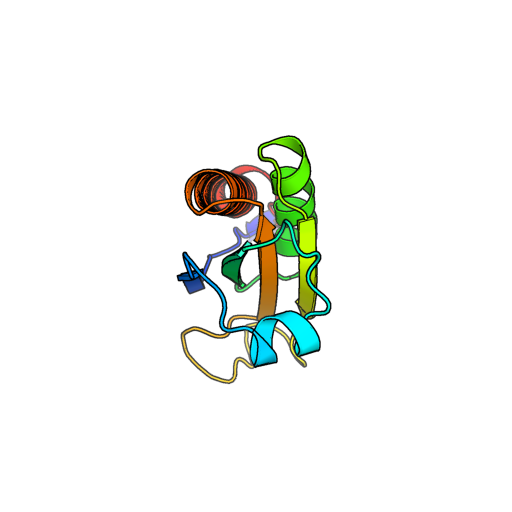3.862 -2.257 1.00 98.88 100 LEU A CA 1
ATOM 745 C C . LEU A 1 100 ? -4.909 -4.478 -3.660 1.00 98.88 100 LEU A C 1
ATOM 747 O O . LEU A 1 100 ? -3.959 -4.382 -4.434 1.00 98.88 100 LEU A O 1
ATOM 751 N N . ALA A 1 101 ? -6.037 -5.113 -3.992 1.00 98.81 101 ALA A N 1
ATOM 752 C CA . ALA A 1 101 ? -6.252 -5.695 -5.312 1.00 98.81 101 ALA A CA 1
ATOM 753 C C . ALA A 1 101 ? -6.270 -4.618 -6.408 1.00 98.81 101 ALA A C 1
ATOM 755 O O . ALA A 1 101 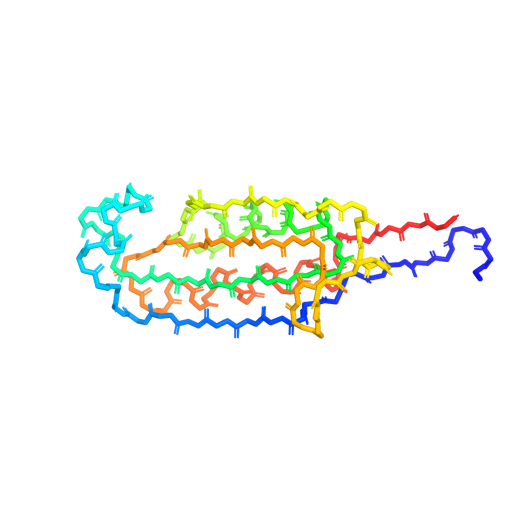? -5.608 -4.797 -7.429 1.00 98.81 101 ALA A O 1
ATOM 756 N N . ALA A 1 102 ? -6.955 -3.495 -6.169 1.00 98.81 102 ALA A N 1
ATOM 757 C CA . ALA A 1 102 ? -6.983 -2.354 -7.081 1.00 98.81 102 ALA A CA 1
ATOM 758 C C . A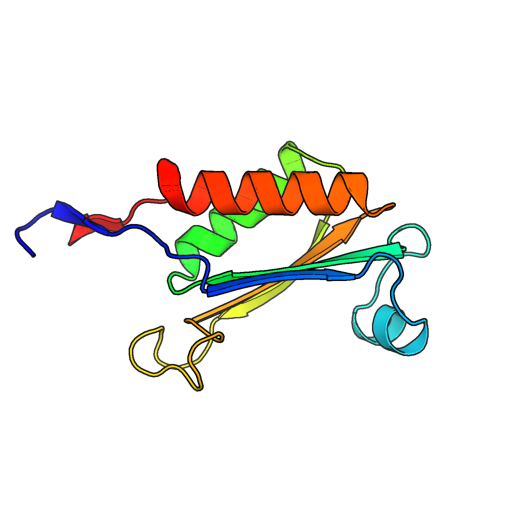LA A 1 102 ? -5.583 -1.757 -7.290 1.00 98.81 102 ALA A C 1
ATOM 760 O O . ALA A 1 102 ? -5.165 -1.568 -8.430 1.00 98.81 102 ALA A O 1
ATOM 761 N N . ALA A 1 103 ? -4.816 -1.545 -6.213 1.00 98.81 103 ALA A N 1
ATOM 762 C CA . ALA A 1 103 ? -3.450 -1.034 -6.318 1.00 98.81 103 ALA A CA 1
ATOM 763 C C . ALA A 1 103 ? -2.541 -1.983 -7.120 1.00 98.81 103 ALA A C 1
ATOM 765 O O . ALA A 1 103 ? -1.835 -1.560 -8.034 1.00 98.81 103 ALA A O 1
ATOM 766 N N . VAL A 1 104 ? -2.579 -3.286 -6.821 1.00 98.69 104 VAL A N 1
ATOM 767 C CA . VAL A 1 104 ? -1.775 -4.297 -7.527 1.00 98.69 104 VAL A CA 1
ATOM 768 C C . VAL A 1 104 ? -2.125 -4.366 -9.013 1.00 98.69 104 VAL A C 1
ATOM 770 O O . VAL A 1 104 ? -1.220 -4.487 -9.841 1.00 98.69 104 VAL A O 1
ATOM 773 N N . ASP A 1 105 ? -3.410 -4.298 -9.359 1.00 98.62 105 ASP A N 1
ATOM 774 C CA . ASP A 1 105 ? -3.855 -4.278 -10.753 1.00 98.62 105 ASP A CA 1
ATOM 775 C C . ASP A 1 105 ? -3.371 -3.016 -11.478 1.00 98.62 105 ASP A C 1
ATOM 777 O O . ASP A 1 105 ? -2.795 -3.101 -12.566 1.00 98.62 105 ASP A O 1
ATOM 781 N N . TYR A 1 106 ? -3.507 -1.851 -10.842 1.00 98.56 106 TYR A N 1
ATOM 782 C CA . TYR A 1 106 ? -3.102 -0.574 -11.422 1.00 98.56 106 TYR A CA 1
ATOM 783 C C . TYR A 1 106 ? -1.591 -0.504 -11.689 1.00 98.56 106 TYR A C 1
ATOM 785 O O . TYR A 1 106 ? -1.177 -0.077 -12.770 1.00 98.56 106 TYR A O 1
ATOM 793 N N . ILE A 1 107 ? -0.763 -0.998 -10.758 1.00 98.38 107 ILE A N 1
ATOM 794 C CA . ILE A 1 107 ? 0.700 -1.102 -10.926 1.00 98.38 107 ILE A CA 1
ATOM 795 C C . ILE A 1 107 ? 1.052 -1.947 -12.155 1.00 98.38 107 ILE A C 1
ATOM 797 O O . ILE A 1 107 ? 1.943 -1.599 -12.927 1.00 98.38 107 ILE A O 1
ATOM 801 N N . LYS A 1 108 ? 0.347 -3.065 -12.349 1.00 97.44 108 LYS A N 1
ATOM 802 C CA . LYS A 1 108 ? 0.659 -4.029 -13.412 1.00 97.44 108 LYS A CA 1
ATOM 803 C C . LYS A 1 108 ? 0.113 -3.632 -14.779 1.00 97.44 108 LYS A C 1
ATOM 805 O O . LYS A 1 108 ? 0.579 -4.171 -15.780 1.00 97.44 108 LYS A O 1
ATOM 810 N N . THR A 1 109 ? -0.879 -2.742 -14.841 1.00 97.56 109 THR A N 1
ATOM 811 C CA . THR A 1 109 ? -1.639 -2.513 -16.082 1.00 97.56 109 THR A CA 1
ATOM 812 C C . THR A 1 109 ? -1.767 -1.054 -16.514 1.00 97.56 109 THR A C 1
ATOM 814 O O . THR A 1 109 ? -2.043 -0.815 -17.691 1.00 97.56 109 THR A O 1
ATOM 817 N N . LYS A 1 110 ? -1.582 -0.077 -15.614 1.00 97.62 110 LYS A N 1
ATOM 818 C CA . LYS A 1 110 ? -1.842 1.350 -15.888 1.00 97.62 110 LYS A CA 1
ATOM 819 C C . LYS A 1 110 ? -0.643 2.251 -15.610 1.00 97.62 110 LY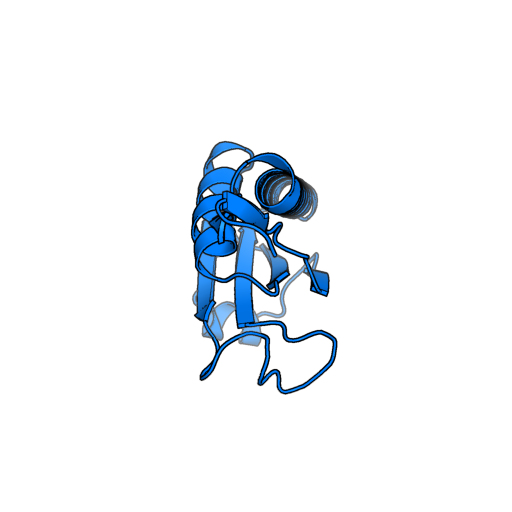S A C 1
ATOM 821 O O . LYS A 1 110 ? -0.320 3.090 -16.448 1.00 97.62 110 LYS A O 1
ATOM 826 N N . ALA A 1 111 ? 0.016 2.083 -14.466 1.00 97.12 111 ALA A N 1
ATOM 827 C CA . ALA A 1 111 ? 1.145 2.914 -14.051 1.00 97.12 111 ALA A CA 1
ATOM 828 C C . ALA A 1 111 ? 2.474 2.406 -14.640 1.00 97.12 111 ALA A C 1
ATOM 830 O O . ALA A 1 111 ? 3.312 1.851 -13.933 1.00 97.12 111 ALA A O 1
ATOM 831 N N . ILE A 1 112 ? 2.639 2.557 -15.956 1.00 97.12 112 ILE A N 1
ATOM 832 C CA . ILE A 1 112 ? 3.770 2.001 -16.712 1.00 97.12 112 ILE A CA 1
ATOM 833 C C . ILE A 1 112 ? 4.796 3.095 -17.017 1.00 97.12 112 ILE A C 1
ATOM 835 O O . ILE A 1 112 ? 4.446 4.156 -17.538 1.00 97.12 112 ILE A O 1
ATOM 839 N N . TRP A 1 113 ? 6.063 2.804 -16.727 1.00 94.81 113 TRP A N 1
ATOM 840 C CA . TRP A 1 113 ? 7.208 3.644 -17.081 1.00 94.81 113 TRP A CA 1
ATOM 841 C C . TRP A 1 113 ? 7.801 3.240 -18.431 1.00 94.81 113 TRP A C 1
ATOM 843 O O . TRP A 1 113 ? 7.516 2.162 -18.944 1.00 94.81 113 TRP A O 1
ATOM 853 N N . TYR A 1 114 ? 8.639 4.097 -19.010 1.00 95.75 114 TYR A N 1
ATOM 854 C CA . TYR A 1 114 ? 9.247 3.880 -20.324 1.00 95.75 114 TYR A CA 1
ATOM 855 C C . TYR A 1 114 ? 10.724 4.293 -20.294 1.00 95.75 114 TYR A C 1
ATOM 857 O O . TYR A 1 114 ? 11.067 5.269 -19.622 1.00 95.75 114 TYR A O 1
ATOM 865 N N . SER A 1 115 ? 11.594 3.536 -20.971 1.00 92.69 115 SER A N 1
ATOM 866 C CA . SER A 1 115 ? 13.057 3.736 -20.983 1.00 92.69 115 SER A CA 1
ATOM 867 C C . SER A 1 115 ? 13.608 4.748 -21.974 1.00 92.69 115 SER A C 1
ATOM 869 O O . SER A 1 115 ? 12.942 5.023 -22.998 1.00 92.69 115 SER A O 1
#

Foldseek 3Di:
DPFFDKDFKDWQDKDKDFADDPVVCVVLVHDPQQGIKMKIAIQDQVLLVVQLVQLVVFFQKDWSDKDFAPPGQVPDPDRNHRGMMTMITGRGRVRNVRSSVSSNCSRGPPSIDTD